Protein AF-A0A1Q4BHP4-F1 (afdb_monomer)

Mean predicted aligned error: 2.36 Å

Foldseek 3Di:
DLQVLLVVLVVDDLVRSLQSSLVVCVVPPDPVRLVVQVVCVVVVVPPHDPSSNSSSVVNVVVVVD

Nearest PDB structures (foldseek):
  6tg9-assembly1_D  TM=9.079E-01  e=1.879E-02  Rhodobacter capsulatus Y262

Secondary structure (DSSP, 8-state):
-HHHHHHHHTTS-HHHHHHHHHHHHHHHS-HHHHHHHHHHHHTT-TT--HHHHHHHHHHHHHTT-

Sequence (65 aa):
MANQIATFFRSQPEDQAIAGTADHIHSYWNKVMRRDIYAYMDQGGAGLDPLALKALEQLRANEKN

Structure (mmCIF, N/CA/C/O backbone):
data_AF-A0A1Q4BHP4-F1
#
_entry.id   AF-A0A1Q4BHP4-F1
#
loop_
_atom_site.group_PDB
_atom_site.id
_atom_site.type_symbol
_atom_site.label_atom_id
_atom_site.label_alt_id
_atom_site.label_comp_id
_atom_site.label_asym_id
_atom_site.label_entity_id
_atom_site.label_seq_id
_atom_site.pdbx_PDB_ins_code
_atom_site.Cartn_x
_atom_site.Cartn_y
_atom_site.Cartn_z
_atom_site.occupancy
_atom_site.B_iso_or_equiv
_atom_site.auth_seq_id
_atom_site.auth_comp_id
_atom_site.auth_asym_id
_atom_site.auth_atom_id
_atom_site.pdbx_PDB_model_num
ATOM 1 N N . MET A 1 1 ? 8.362 -1.799 -1.409 1.00 89.06 1 MET A N 1
ATOM 2 C CA . MET A 1 1 ? 7.839 -0.432 -1.198 1.00 89.06 1 MET A CA 1
ATOM 3 C C . MET A 1 1 ? 6.428 -0.433 -0.611 1.00 89.06 1 MET A C 1
ATOM 5 O O . MET A 1 1 ? 6.284 0.093 0.479 1.00 89.06 1 MET A O 1
ATOM 9 N N . ALA A 1 2 ? 5.418 -1.061 -1.234 1.00 94.94 2 ALA A N 1
ATOM 10 C CA . ALA A 1 2 ? 4.045 -1.106 -0.688 1.00 94.94 2 ALA A CA 1
ATOM 11 C C . ALA A 1 2 ? 3.981 -1.565 0.786 1.00 94.94 2 ALA A C 1
ATOM 13 O O . ALA A 1 2 ? 3.414 -0.870 1.621 1.00 94.94 2 ALA A O 1
ATOM 14 N N . ASN A 1 3 ? 4.680 -2.650 1.140 1.00 97.25 3 ASN A N 1
ATOM 15 C CA . ASN A 1 3 ? 4.752 -3.120 2.531 1.00 97.25 3 ASN A CA 1
ATOM 16 C C . ASN A 1 3 ? 5.399 -2.112 3.493 1.00 97.25 3 ASN A C 1
ATOM 18 O O . ASN A 1 3 ? 5.038 -2.066 4.658 1.00 97.25 3 ASN A O 1
ATOM 22 N N . GLN A 1 4 ? 6.362 -1.306 3.033 1.00 96.94 4 GLN A N 1
ATOM 23 C CA . GLN A 1 4 ? 7.002 -0.293 3.882 1.00 96.94 4 GLN A CA 1
ATOM 24 C C . GLN A 1 4 ? 6.042 0.862 4.166 1.00 96.94 4 GLN A C 1
ATOM 26 O O . GLN A 1 4 ? 5.995 1.347 5.292 1.00 96.94 4 GLN A O 1
ATOM 31 N N . ILE A 1 5 ? 5.249 1.252 3.164 1.00 97.19 5 ILE A N 1
ATOM 32 C CA . ILE A 1 5 ? 4.176 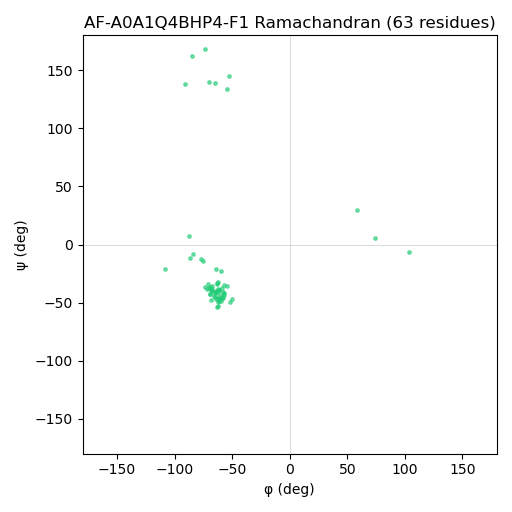2.237 3.324 1.00 97.19 5 ILE A CA 1
ATOM 33 C C . ILE A 1 5 ? 3.149 1.690 4.322 1.00 97.19 5 ILE A C 1
ATOM 35 O O . ILE A 1 5 ? 2.859 2.348 5.312 1.00 97.19 5 ILE A O 1
ATOM 39 N N . ALA A 1 6 ? 2.689 0.450 4.145 1.00 96.81 6 ALA A N 1
ATOM 40 C CA . ALA A 1 6 ? 1.768 -0.193 5.081 1.00 96.81 6 ALA A CA 1
ATOM 41 C C . ALA A 1 6 ? 2.326 -0.251 6.518 1.00 96.81 6 ALA A C 1
ATOM 43 O O . ALA A 1 6 ? 1.629 0.080 7.474 1.00 96.81 6 ALA A O 1
ATOM 44 N N . THR A 1 7 ? 3.606 -0.592 6.692 1.00 97.12 7 THR A N 1
ATOM 45 C CA . THR A 1 7 ? 4.257 -0.584 8.012 1.00 97.12 7 THR A CA 1
ATOM 46 C C . THR A 1 7 ? 4.222 0.791 8.679 1.00 97.12 7 THR A C 1
ATOM 48 O O . THR A 1 7 ? 4.016 0.854 9.888 1.00 97.12 7 THR A O 1
ATOM 51 N N . PHE A 1 8 ? 4.372 1.884 7.924 1.00 96.31 8 PHE A N 1
ATOM 52 C CA . PHE A 1 8 ? 4.267 3.242 8.470 1.00 96.31 8 PHE A CA 1
ATOM 53 C C . PHE A 1 8 ? 2.877 3.523 9.063 1.00 96.31 8 PHE A C 1
ATOM 55 O O . PHE A 1 8 ? 2.773 4.122 10.131 1.00 96.31 8 PHE A O 1
ATOM 62 N N . PHE A 1 9 ? 1.816 3.044 8.412 1.00 96.31 9 PHE A N 1
ATOM 63 C CA . PHE A 1 9 ? 0.434 3.256 8.850 1.00 96.31 9 PHE A CA 1
ATOM 64 C C . PHE A 1 9 ? -0.053 2.257 9.913 1.00 96.31 9 PHE A C 1
ATOM 66 O O . PHE A 1 9 ? -1.112 2.460 10.498 1.00 96.31 9 PHE A O 1
ATOM 73 N N . ARG A 1 10 ? 0.717 1.205 10.221 1.00 94.75 10 ARG A N 1
ATOM 74 C CA . ARG A 1 10 ? 0.306 0.092 11.101 1.00 94.75 10 ARG A CA 1
ATOM 75 C C . ARG A 1 10 ? -0.069 0.500 12.534 1.00 94.75 10 ARG A C 1
ATOM 77 O O . ARG A 1 10 ? -0.769 -0.250 13.204 1.00 94.75 10 ARG A O 1
ATOM 84 N N . SER A 1 11 ? 0.408 1.642 13.027 1.00 94.50 11 SER A N 1
ATOM 85 C CA . SER A 1 11 ? 0.052 2.148 14.363 1.00 94.50 11 SER A CA 1
ATOM 86 C C . SER A 1 11 ? -1.341 2.783 14.429 1.00 94.50 11 SER A C 1
ATOM 88 O O . SER A 1 11 ? -1.838 3.042 15.525 1.00 94.50 11 SER A O 1
ATOM 90 N N . GLN A 1 12 ? -1.962 3.053 13.280 1.00 95.50 12 GLN A N 1
ATOM 91 C CA 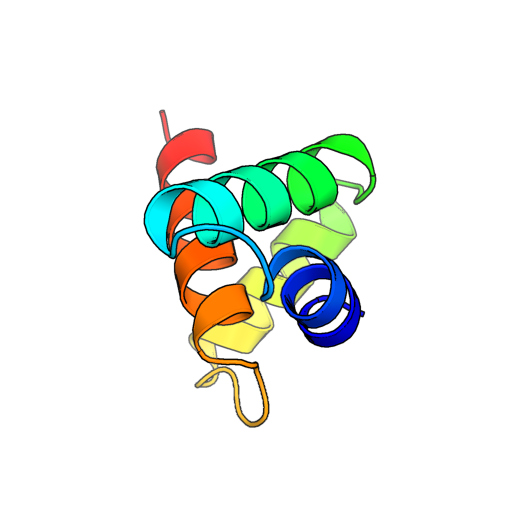. GLN A 1 12 ? -3.300 3.629 13.182 1.00 95.50 12 GLN A CA 1
ATOM 92 C C . GLN A 1 12 ? -4.376 2.531 13.262 1.00 95.50 12 GLN A C 1
ATOM 94 O O . GLN A 1 12 ? -4.073 1.356 13.034 1.00 95.50 12 GLN A O 1
ATOM 99 N N . PRO A 1 13 ? -5.642 2.885 13.559 1.00 97.50 13 PRO A N 1
ATOM 100 C CA . PRO A 1 13 ? -6.768 1.964 13.412 1.00 97.50 13 PRO A CA 1
ATOM 101 C C . PRO A 1 13 ? -6.807 1.351 12.008 1.00 97.50 13 PRO A C 1
ATOM 103 O O . PRO A 1 13 ? -6.493 2.040 11.040 1.00 97.50 13 PRO A O 1
ATOM 106 N N . GLU A 1 14 ? -7.215 0.084 11.891 1.00 95.12 14 GLU A N 1
ATOM 107 C CA . GLU A 1 14 ? -7.100 -0.689 10.642 1.00 95.12 14 GLU A CA 1
ATOM 108 C C . GLU A 1 14 ? -7.695 0.040 9.428 1.00 95.12 14 GLU A C 1
ATOM 110 O O . GLU A 1 14 ? -7.002 0.213 8.428 1.00 95.12 14 GLU A O 1
ATOM 115 N N . ASP A 1 15 ? -8.919 0.559 9.538 1.00 96.00 15 ASP A N 1
ATOM 116 C CA . ASP A 1 15 ? -9.579 1.274 8.439 1.00 96.00 15 ASP A CA 1
ATOM 117 C C . ASP A 1 15 ? -8.807 2.532 8.006 1.00 96.00 15 ASP A C 1
ATOM 119 O O . ASP A 1 15 ? -8.668 2.813 6.814 1.00 96.00 15 ASP A O 1
ATOM 123 N N . GLN A 1 16 ? -8.248 3.272 8.970 1.00 97.62 16 GLN A N 1
ATOM 124 C CA . GLN A 1 16 ? -7.422 4.452 8.690 1.00 97.62 16 GLN A CA 1
ATOM 125 C C . GLN A 1 16 ? -6.085 4.054 8.071 1.00 97.62 16 GLN A C 1
ATOM 127 O O . GLN A 1 16 ? -5.600 4.725 7.163 1.00 97.62 16 GLN A O 1
ATOM 132 N N . ALA A 1 17 ? -5.507 2.941 8.521 1.00 98.00 17 ALA A N 1
ATOM 133 C CA . ALA A 1 17 ? -4.250 2.442 8.002 1.00 98.00 17 ALA A CA 1
ATOM 134 C C . ALA A 1 17 ? -4.384 1.969 6.545 1.00 98.00 17 ALA A C 1
ATOM 136 O O . ALA A 1 17 ? -3.499 2.239 5.726 1.00 98.00 17 ALA A O 1
ATOM 137 N N . ILE A 1 18 ? -5.498 1.309 6.204 1.00 98.19 18 ILE A N 1
ATOM 138 C CA . ILE A 1 18 ? -5.827 0.900 4.832 1.00 98.19 18 ILE A CA 1
ATOM 139 C C . ILE A 1 18 ? -6.000 2.143 3.954 1.00 98.19 18 ILE A C 1
ATOM 141 O O . ILE A 1 18 ? -5.317 2.264 2.934 1.00 98.19 18 ILE A O 1
ATOM 145 N N . ALA A 1 19 ? -6.856 3.083 4.371 1.00 97.81 19 ALA A N 1
ATOM 146 C CA . ALA A 1 19 ? -7.126 4.304 3.617 1.00 97.81 19 ALA A CA 1
ATOM 147 C C . ALA A 1 19 ? -5.853 5.145 3.415 1.00 97.81 19 ALA A C 1
ATOM 149 O O . ALA A 1 19 ? -5.510 5.483 2.286 1.00 97.81 19 ALA A O 1
ATOM 150 N N . GLY A 1 20 ? -5.083 5.386 4.479 1.00 97.69 20 GLY A N 1
ATOM 151 C CA . GLY A 1 20 ? -3.835 6.148 4.413 1.00 97.69 20 GLY A CA 1
ATOM 152 C C . GLY A 1 20 ? -2.774 5.493 3.523 1.00 97.69 20 GLY A C 1
ATOM 153 O O . GLY A 1 20 ? -2.087 6.180 2.764 1.00 97.69 20 GLY A O 1
ATOM 154 N N . THR A 1 21 ? -2.673 4.160 3.546 1.00 98.25 21 THR A N 1
ATOM 155 C CA . THR A 1 21 ? -1.776 3.418 2.644 1.00 98.25 21 THR A CA 1
ATOM 156 C C . THR A 1 21 ? -2.212 3.565 1.185 1.00 98.25 21 THR A C 1
ATOM 158 O O . THR A 1 21 ? -1.371 3.826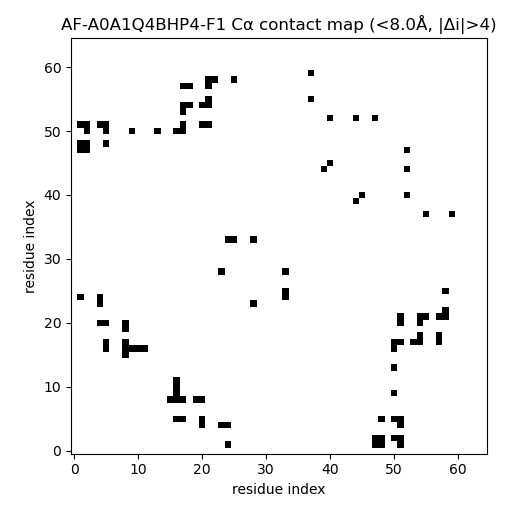 0.320 1.00 98.25 21 THR A O 1
ATOM 161 N N . ALA A 1 22 ? -3.512 3.429 0.904 1.00 98.12 22 ALA A N 1
ATOM 162 C CA . ALA A 1 22 ? -4.075 3.568 -0.438 1.00 98.12 22 ALA A CA 1
ATOM 163 C C . ALA A 1 22 ? -3.855 4.984 -0.993 1.00 98.12 22 ALA A C 1
ATOM 165 O O . ALA A 1 22 ? -3.351 5.139 -2.107 1.00 98.12 22 ALA A O 1
ATOM 166 N N . ASP A 1 23 ? -4.141 6.007 -0.187 1.00 97.94 23 ASP A N 1
ATOM 167 C CA . ASP A 1 23 ? -3.986 7.417 -0.549 1.00 97.94 23 ASP A CA 1
ATOM 168 C C . ASP A 1 23 ? -2.523 7.785 -0.807 1.00 97.94 23 ASP A C 1
ATOM 170 O O . ASP A 1 23 ? -2.210 8.497 -1.768 1.00 97.94 23 ASP A O 1
ATOM 174 N N . HIS A 1 24 ? -1.600 7.265 0.006 1.00 98.00 24 HIS A N 1
ATOM 175 C CA . HIS A 1 24 ? -0.170 7.472 -0.199 1.00 98.00 24 HIS A CA 1
ATOM 176 C C . HIS A 1 24 ? 0.297 6.838 -1.517 1.00 98.00 24 HIS A C 1
ATOM 178 O O . HIS A 1 24 ? 0.983 7.482 -2.312 1.00 98.00 24 HIS A O 1
ATOM 184 N N . ILE A 1 25 ? -0.102 5.594 -1.792 1.00 97.81 25 ILE A N 1
ATOM 185 C CA . ILE A 1 25 ? 0.226 4.933 -3.061 1.00 97.81 25 ILE A CA 1
ATOM 186 C C . ILE A 1 25 ? -0.362 5.725 -4.235 1.00 97.81 25 ILE A C 1
ATOM 188 O O . ILE A 1 25 ? 0.353 6.005 -5.192 1.00 97.81 25 ILE A O 1
ATOM 192 N N . HIS A 1 26 ? -1.622 6.153 -4.159 1.00 97.25 26 HIS A N 1
ATOM 193 C CA . HIS A 1 26 ? -2.255 6.943 -5.216 1.00 97.25 26 HIS A CA 1
ATOM 194 C C . HIS A 1 26 ? -1.520 8.261 -5.500 1.00 97.25 26 HIS A C 1
ATOM 196 O O . HIS A 1 26 ? -1.306 8.613 -6.662 1.00 97.25 26 HIS A O 1
ATOM 202 N N . SER A 1 27 ? -1.121 8.965 -4.438 1.00 97.31 27 SER A N 1
ATOM 203 C CA . S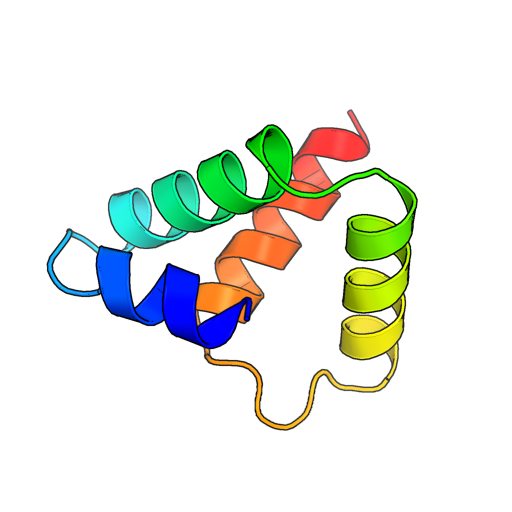ER A 1 27 ? -0.524 10.301 -4.518 1.00 97.31 27 SER A CA 1
ATOM 204 C C . SER A 1 27 ? 0.914 10.283 -5.032 1.00 97.31 27 SER A C 1
ATOM 206 O O . SER A 1 27 ? 1.317 11.192 -5.756 1.00 97.31 27 SER A O 1
ATOM 208 N N . TYR A 1 28 ? 1.696 9.263 -4.664 1.00 97.56 28 TYR A N 1
ATOM 209 C CA . TYR A 1 28 ? 3.136 9.239 -4.938 1.00 97.56 28 TYR A CA 1
ATOM 210 C C . TYR A 1 28 ? 3.553 8.246 -6.022 1.00 97.56 28 TYR A C 1
ATOM 212 O O . TYR A 1 28 ? 4.628 8.399 -6.603 1.00 97.56 28 TYR A O 1
ATOM 220 N N . TRP A 1 29 ? 2.745 7.227 -6.318 1.00 97.56 29 TRP A N 1
ATOM 221 C CA . TRP A 1 29 ? 3.066 6.283 -7.385 1.00 97.56 29 TRP A CA 1
ATOM 222 C C . TRP A 1 29 ? 2.467 6.757 -8.696 1.00 97.56 29 TRP A C 1
ATOM 224 O O . TRP A 1 29 ? 1.312 7.168 -8.761 1.00 97.56 29 TRP A O 1
ATOM 234 N N . ASN A 1 30 ? 3.230 6.641 -9.777 1.00 97.00 30 ASN A N 1
ATOM 235 C CA . ASN A 1 30 ? 2.699 6.901 -11.108 1.00 97.00 30 ASN A CA 1
ATOM 236 C C . ASN A 1 30 ? 1.771 5.758 -11.579 1.00 97.00 30 ASN A C 1
ATOM 238 O O . ASN A 1 30 ? 1.738 4.667 -11.004 1.00 97.00 30 ASN A O 1
ATOM 242 N N . LYS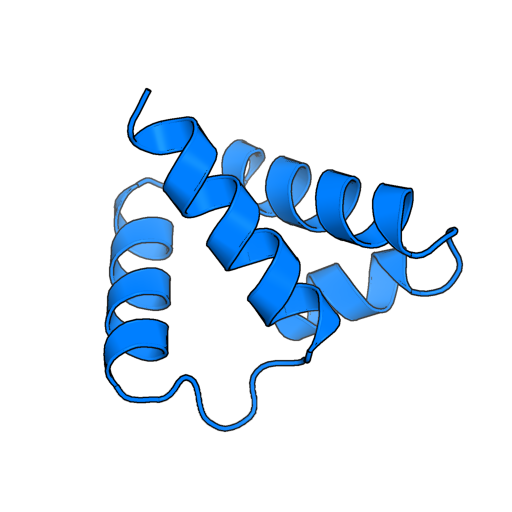 A 1 31 ? 1.035 5.995 -12.673 1.00 95.44 31 LYS A N 1
ATOM 243 C CA . LYS A 1 31 ? 0.083 5.022 -13.242 1.00 95.44 31 LYS A CA 1
ATOM 244 C C . LYS A 1 31 ? 0.724 3.674 -13.601 1.00 95.44 31 LYS A C 1
ATOM 246 O O . LYS A 1 31 ? 0.077 2.642 -13.459 1.00 95.44 31 LYS A O 1
ATOM 251 N N . VAL A 1 32 ? 1.978 3.676 -14.059 1.00 96.81 32 VAL A N 1
ATOM 252 C CA . VAL A 1 32 ? 2.697 2.450 -14.442 1.00 96.81 32 VAL A CA 1
ATOM 253 C C . VAL A 1 32 ? 2.985 1.600 -13.208 1.00 96.81 32 VAL A C 1
ATOM 255 O O . VAL A 1 32 ? 2.629 0.430 -13.189 1.00 96.81 32 VAL A O 1
ATOM 258 N N . MET A 1 33 ? 3.512 2.202 -12.141 1.00 97.44 33 MET A N 1
ATOM 259 C CA . MET A 1 33 ? 3.772 1.512 -10.875 1.00 97.44 33 MET A CA 1
ATOM 260 C C . MET A 1 33 ? 2.498 0.893 -10.288 1.00 97.44 33 MET A C 1
ATOM 262 O O . MET A 1 33 ? 2.533 -0.238 -9.807 1.00 97.44 33 MET A O 1
ATOM 266 N N . ARG A 1 34 ? 1.367 1.611 -10.353 1.00 97.25 34 ARG A N 1
ATOM 267 C CA . ARG A 1 34 ? 0.070 1.092 -9.888 1.00 97.25 34 ARG A CA 1
ATOM 268 C C . ARG A 1 34 ? -0.421 -0.081 -10.735 1.00 97.25 34 ARG A C 1
ATOM 270 O O . ARG A 1 34 ? -0.806 -1.113 -10.199 1.00 97.25 34 ARG A O 1
ATOM 277 N N . ARG A 1 35 ? -0.326 0.024 -12.061 1.00 96.25 35 ARG A N 1
ATOM 278 C CA . ARG A 1 35 ? -0.640 -1.093 -12.962 1.00 96.25 35 ARG A CA 1
ATOM 279 C C . ARG A 1 35 ? 0.221 -2.321 -12.658 1.00 96.25 35 ARG A C 1
ATOM 281 O O . ARG A 1 35 ? -0.307 -3.427 -12.593 1.00 96.25 35 ARG A O 1
ATOM 288 N N . ASP A 1 36 ? 1.521 -2.130 -12.472 1.00 96.94 36 ASP A N 1
ATOM 28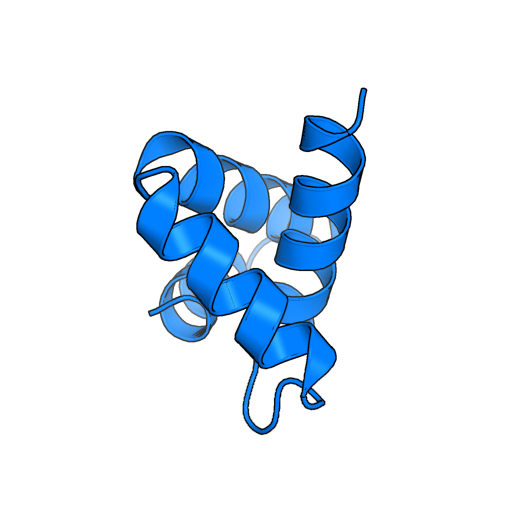9 C CA . ASP A 1 36 ? 2.462 -3.230 -12.272 1.00 96.94 36 ASP A CA 1
ATOM 290 C C . ASP A 1 36 ? 2.212 -3.941 -10.930 1.00 96.94 36 ASP A C 1
ATOM 292 O O . ASP A 1 36 ? 2.242 -5.171 -10.873 1.00 96.94 36 ASP A O 1
ATOM 296 N N . ILE A 1 37 ? 1.872 -3.205 -9.862 1.00 96.94 37 ILE A N 1
ATOM 297 C CA . ILE A 1 37 ? 1.512 -3.834 -8.581 1.00 96.94 37 ILE A CA 1
ATOM 298 C C . ILE A 1 37 ? 0.158 -4.547 -8.638 1.00 96.94 37 ILE A C 1
ATOM 300 O O . ILE A 1 37 ? 0.023 -5.614 -8.047 1.00 96.94 37 ILE A O 1
ATOM 304 N N . TYR A 1 38 ? -0.820 -4.044 -9.399 1.00 96.94 38 TYR A N 1
ATOM 305 C CA . TYR A 1 38 ? -2.070 -4.778 -9.623 1.00 96.94 38 TYR A CA 1
ATOM 306 C C . TYR A 1 38 ? -1.839 -6.071 -10.404 1.00 96.94 38 TYR A C 1
ATOM 308 O O . TYR A 1 38 ? -2.385 -7.107 -10.038 1.00 96.94 38 TYR A O 1
ATOM 316 N N . ALA A 1 39 ? -0.981 -6.043 -11.426 1.00 96.56 39 ALA A N 1
ATOM 317 C CA . ALA A 1 39 ? -0.603 -7.250 -12.155 1.00 96.56 39 ALA A CA 1
ATOM 318 C C . ALA A 1 39 ? 0.135 -8.259 -11.257 1.00 96.56 39 ALA A C 1
ATOM 320 O O . ALA A 1 39 ? -0.013 -9.467 -11.436 1.00 96.56 39 ALA A O 1
ATOM 321 N N . TYR A 1 40 ? 0.914 -7.782 -10.282 1.00 96.06 40 TYR A N 1
ATOM 322 C CA . TYR A 1 40 ? 1.540 -8.636 -9.273 1.00 96.06 40 TYR A CA 1
ATOM 323 C C . TYR A 1 40 ? 0.512 -9.254 -8.310 1.00 96.06 40 TYR A C 1
ATOM 325 O O . TYR A 1 40 ? 0.615 -10.434 -7.973 1.00 96.06 40 TYR A O 1
ATOM 333 N N . MET A 1 41 ? -0.511 -8.496 -7.903 1.00 96.00 41 MET A N 1
ATOM 334 C CA . MET A 1 41 ? -1.627 -9.024 -7.106 1.00 96.00 41 MET A CA 1
ATOM 335 C C . MET A 1 41 ? -2.403 -10.104 -7.861 1.00 96.00 41 MET A C 1
ATOM 337 O O . MET A 1 41 ? -2.712 -11.140 -7.282 1.00 96.00 41 MET A O 1
ATOM 341 N N . ASP A 1 42 ? -2.653 -9.902 -9.158 1.00 94.44 42 ASP A N 1
ATOM 342 C CA . ASP A 1 42 ? -3.347 -10.878 -10.009 1.00 94.44 42 ASP A CA 1
ATOM 343 C C . ASP A 1 42 ? -2.548 -12.198 -10.155 1.00 94.44 42 ASP A C 1
ATOM 345 O O . ASP A 1 42 ? -3.127 -13.248 -10.424 1.00 94.44 42 ASP A O 1
ATOM 349 N N . GLN A 1 43 ? -1.231 -12.177 -9.909 1.00 94.69 43 GLN A N 1
ATOM 350 C CA . GLN A 1 43 ? -0.355 -13.361 -9.844 1.00 94.69 43 GLN A CA 1
ATOM 351 C C . GLN A 1 43 ? -0.292 -14.005 -8.443 1.00 94.69 43 GLN A C 1
ATOM 353 O O . GLN A 1 43 ? 0.509 -14.908 -8.206 1.00 94.69 43 GLN A O 1
ATOM 358 N N . GLY A 1 44 ? -1.121 -13.545 -7.505 1.00 89.56 44 GLY A N 1
ATOM 359 C CA . GLY A 1 44 ? -1.210 -14.055 -6.136 1.00 89.56 44 GLY A CA 1
ATOM 360 C C . GLY A 1 44 ? -0.546 -13.167 -5.083 1.00 89.56 44 GLY A C 1
ATOM 361 O O . GLY A 1 44 ? -0.684 -13.449 -3.896 1.00 89.56 44 GLY A O 1
ATOM 362 N N . GLY A 1 45 ? 0.158 -12.097 -5.477 1.00 90.88 45 GLY A N 1
ATOM 363 C CA . GLY A 1 45 ? 0.634 -11.068 -4.545 1.00 90.88 45 GLY A CA 1
ATOM 364 C C . GLY A 1 45 ? 1.554 -11.581 -3.431 1.00 90.88 45 GLY A C 1
ATOM 365 O O . GLY A 1 45 ? 1.550 -11.030 -2.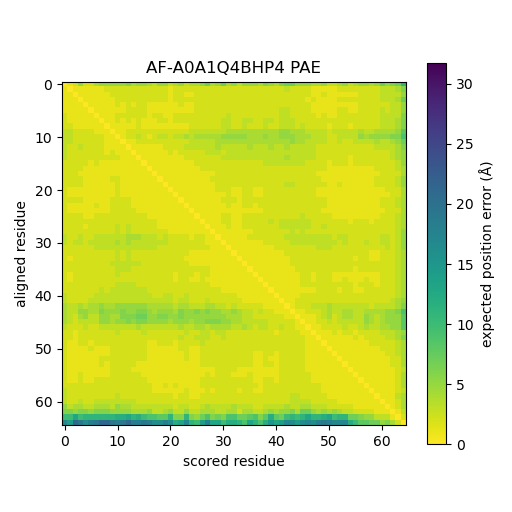330 1.00 90.88 45 GLY A O 1
ATOM 366 N N . ALA A 1 46 ? 2.321 -12.645 -3.683 1.00 93.56 46 ALA A N 1
ATOM 367 C CA . ALA A 1 46 ? 3.114 -13.316 -2.657 1.00 93.56 46 ALA A CA 1
ATOM 368 C C . ALA A 1 46 ? 4.045 -12.338 -1.914 1.00 93.56 46 ALA A C 1
ATOM 370 O O . ALA A 1 46 ? 4.730 -11.513 -2.519 1.00 93.56 46 ALA A O 1
ATOM 371 N N . GLY A 1 47 ? 4.071 -12.414 -0.584 1.00 94.19 47 GLY A N 1
ATOM 372 C CA . GLY A 1 47 ? 4.907 -11.539 0.241 1.00 94.19 47 GLY A CA 1
ATOM 373 C C . GLY A 1 47 ? 4.412 -10.094 0.366 1.00 94.19 47 GLY A C 1
ATOM 374 O O . GLY A 1 47 ? 5.111 -9.289 0.982 1.00 94.19 47 GLY A O 1
ATOM 375 N N . L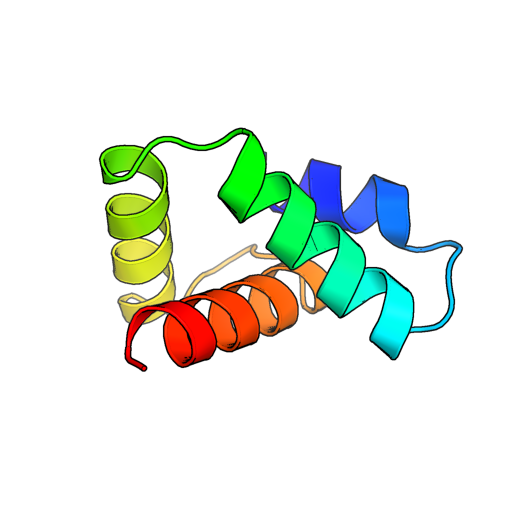EU A 1 48 ? 3.236 -9.742 -0.167 1.00 96.31 48 LEU A N 1
ATOM 376 C CA . LEU A 1 48 ? 2.571 -8.494 0.205 1.00 96.31 48 LEU A CA 1
ATOM 377 C C . LEU A 1 48 ? 2.049 -8.571 1.635 1.00 96.31 48 LEU A C 1
ATOM 379 O O . LEU A 1 48 ? 1.525 -9.588 2.085 1.00 96.31 48 LEU A O 1
ATOM 383 N N . ASP A 1 49 ? 2.198 -7.460 2.341 1.00 96.00 49 ASP A N 1
ATOM 384 C CA . ASP A 1 49 ? 1.610 -7.298 3.656 1.00 96.00 49 ASP A CA 1
ATOM 385 C C . ASP A 1 49 ? 0.074 -7.301 3.546 1.00 96.00 49 ASP A C 1
ATOM 387 O O . ASP A 1 49 ? -0.448 -6.655 2.633 1.00 96.00 49 AS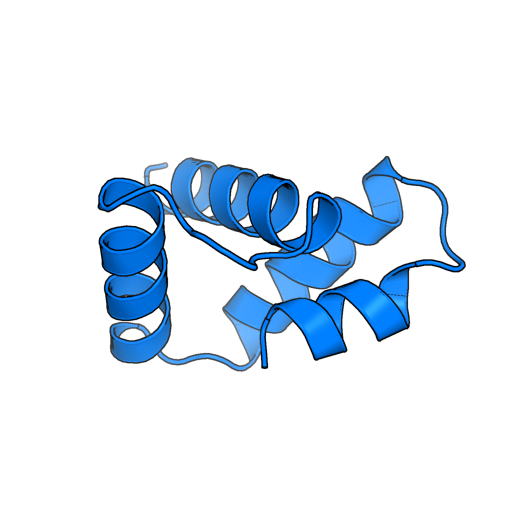P A O 1
ATOM 391 N N . PRO A 1 50 ? -0.672 -7.954 4.457 1.00 95.69 50 PRO A N 1
ATOM 392 C CA . PRO A 1 50 ? -2.134 -7.950 4.411 1.00 95.69 50 PRO A CA 1
ATOM 393 C C . PRO A 1 50 ? -2.745 -6.543 4.389 1.00 95.69 50 PRO A C 1
ATOM 395 O O . PRO A 1 50 ? -3.737 -6.318 3.700 1.00 95.69 50 PRO A O 1
ATOM 398 N N . LEU A 1 51 ? -2.137 -5.581 5.093 1.00 96.75 51 LEU A N 1
ATOM 399 C CA . LEU A 1 51 ? -2.582 -4.189 5.085 1.00 96.75 51 LEU A CA 1
ATOM 400 C C . LEU A 1 51 ? -2.325 -3.534 3.720 1.00 96.75 51 LEU A C 1
ATOM 402 O O . LEU A 1 51 ? -3.193 -2.844 3.190 1.00 96.75 51 LEU A O 1
ATOM 406 N N . ALA A 1 52 ? -1.155 -3.791 3.124 1.00 97.44 52 ALA A N 1
ATOM 407 C CA . ALA A 1 52 ? -0.831 -3.308 1.783 1.00 97.44 52 ALA A CA 1
ATOM 408 C C . ALA A 1 52 ? -1.776 -3.901 0.731 1.00 97.44 52 ALA A C 1
ATOM 410 O O . ALA A 1 52 ? -2.205 -3.186 -0.171 1.00 97.44 52 ALA A O 1
ATOM 411 N N . LEU A 1 53 ? -2.120 -5.185 0.857 1.00 97.12 53 LEU A N 1
ATOM 412 C CA . LEU A 1 53 ? -3.033 -5.868 -0.052 1.00 97.12 53 LEU A CA 1
ATOM 413 C C . LEU A 1 53 ? -4.426 -5.228 -0.013 1.00 97.12 53 LEU A C 1
ATOM 415 O O . LEU A 1 53 ? -4.902 -4.779 -1.052 1.00 97.12 53 LEU A O 1
ATOM 419 N N . LYS A 1 54 ? -5.020 -5.081 1.180 1.00 97.25 54 LYS A N 1
ATOM 420 C CA . LYS A 1 54 ? -6.327 -4.421 1.356 1.00 97.25 54 LYS A CA 1
ATOM 421 C C . LYS A 1 54 ? -6.328 -2.988 0.816 1.00 97.25 54 LYS A C 1
ATOM 423 O O . LYS A 1 54 ? -7.271 -2.571 0.148 1.00 97.25 54 LYS A O 1
ATOM 428 N N . ALA A 1 55 ? -5.256 -2.235 1.062 1.00 97.94 55 ALA A N 1
ATOM 429 C CA . ALA A 1 55 ? -5.123 -0.867 0.566 1.00 97.94 55 ALA A CA 1
ATOM 430 C C . ALA A 1 55 ? -5.063 -0.805 -0.968 1.00 97.94 55 ALA A C 1
ATOM 432 O O . ALA A 1 55 ? -5.690 0.052 -1.589 1.00 97.94 55 ALA A O 1
ATOM 433 N N . LEU A 1 56 ? -4.335 -1.730 -1.599 1.00 97.75 56 LEU A N 1
ATOM 434 C CA . LEU A 1 56 ? -4.262 -1.822 -3.055 1.00 97.75 56 LEU A CA 1
ATOM 435 C C . LEU A 1 56 ? -5.588 -2.283 -3.677 1.00 97.75 56 LEU A C 1
ATOM 437 O O . LEU A 1 56 ? -5.951 -1.784 -4.741 1.00 97.75 56 LEU A O 1
ATOM 441 N N . GLU A 1 57 ? -6.320 -3.188 -3.022 1.00 96.88 57 GLU A N 1
ATOM 442 C CA . GLU A 1 57 ? -7.673 -3.595 -3.425 1.00 96.88 57 GLU A CA 1
ATOM 443 C C . GLU A 1 57 ? -8.640 -2.408 -3.390 1.00 96.88 57 GLU A C 1
ATOM 445 O O . GLU A 1 57 ? -9.321 -2.144 -4.385 1.00 96.88 57 GLU A O 1
ATOM 450 N N . GLN A 1 58 ? -8.640 -1.646 -2.291 1.00 97.12 58 GLN A N 1
ATOM 451 C CA . GLN A 1 58 ? -9.433 -0.424 -2.154 1.00 97.12 58 GLN A CA 1
ATOM 452 C C . GLN A 1 58 ? -9.066 0.601 -3.231 1.00 97.12 58 GLN A C 1
ATOM 454 O O . GLN A 1 58 ? -9.949 1.151 -3.888 1.00 97.12 58 GLN A O 1
ATOM 459 N N . LEU A 1 59 ? -7.770 0.828 -3.466 1.00 96.94 59 LEU A N 1
ATOM 460 C CA . LEU A 1 59 ? -7.329 1.764 -4.494 1.00 96.94 59 LEU A CA 1
ATOM 461 C C . LEU A 1 59 ? -7.791 1.330 -5.893 1.00 96.94 59 LEU A C 1
ATOM 463 O O . LEU A 1 59 ? -8.332 2.143 -6.638 1.00 96.94 59 LEU A O 1
ATOM 467 N N . ARG A 1 60 ? -7.643 0.043 -6.235 1.00 96.19 60 ARG A N 1
ATOM 468 C CA . ARG A 1 60 ? -8.080 -0.503 -7.531 1.00 96.19 60 ARG A CA 1
ATOM 469 C C . ARG A 1 60 ? -9.594 -0.396 -7.720 1.00 96.19 60 ARG A C 1
ATOM 471 O O . ARG A 1 60 ? -10.043 -0.240 -8.853 1.00 96.19 60 ARG A O 1
ATOM 478 N N . ALA A 1 61 ? -10.380 -0.516 -6.650 1.00 95.25 61 ALA A N 1
ATOM 479 C CA . ALA A 1 61 ? -11.826 -0.320 -6.700 1.00 95.25 61 ALA A CA 1
ATOM 480 C C . ALA A 1 61 ? -12.186 1.154 -6.945 1.00 95.25 61 ALA A C 1
ATOM 482 O O . ALA A 1 61 ? -13.027 1.439 -7.794 1.00 95.25 61 ALA A O 1
ATOM 483 N N . ASN A 1 62 ? -11.499 2.080 -6.272 1.00 92.75 62 ASN A N 1
ATOM 484 C CA . ASN A 1 62 ? -11.735 3.517 -6.409 1.00 92.75 62 ASN A CA 1
ATOM 485 C C . ASN A 1 62 ? -11.349 4.063 -7.791 1.00 92.75 62 ASN A C 1
ATOM 487 O O . ASN A 1 62 ? -12.033 4.940 -8.298 1.00 92.75 62 ASN A O 1
ATOM 491 N N . GLU A 1 63 ? -10.291 3.543 -8.420 1.00 89.31 63 GLU A N 1
ATOM 492 C CA . GLU A 1 63 ? -9.867 3.968 -9.766 1.00 89.31 63 GLU A CA 1
ATOM 493 C C . GLU A 1 63 ? -10.751 3.435 -10.905 1.00 89.31 63 GLU A C 1
ATOM 495 O O . GLU A 1 63 ? -10.618 3.876 -12.047 1.00 89.31 63 GLU A O 1
ATOM 500 N N . LYS A 1 64 ? -11.603 2.441 -10.629 1.00 76.25 64 LYS A N 1
ATOM 501 C CA . LYS A 1 64 ? -12.556 1.892 -11.607 1.00 76.25 64 LYS A CA 1
ATOM 502 C C . LYS A 1 64 ? -13.879 2.666 -11.661 1.00 76.25 64 LYS A C 1
ATOM 504 O O . LYS A 1 64 ? -14.655 2.408 -12.581 1.00 76.25 64 LYS A O 1
ATOM 509 N N . ASN A 1 65 ? -14.121 3.557 -10.700 1.00 54.62 65 ASN A N 1
ATOM 510 C CA . ASN A 1 65 ? -15.245 4.498 -10.677 1.00 54.62 65 ASN A CA 1
ATOM 511 C C . ASN A 1 65 ? -14.850 5.833 -11.314 1.00 54.62 65 ASN A C 1
ATOM 513 O O . ASN A 1 65 ? -15.755 6.473 -11.892 1.00 54.62 65 ASN A O 1
#

Solvent-accessible surface area (backbone atoms only — not comparable to full-atom values): 3630 Å² total; per-residue (Å²): 106,65,47,59,50,24,57,70,31,61,88,46,60,67,73,58,20,25,51,53,34,24,52,49,47,62,76,73,45,54,74,65,59,51,50,52,51,50,56,40,44,77,74,66,37,79,90,58,36,72,57,29,48,53,9,51,52,53,42,58,56,61,74,73,107

Radius of gyration: 10.74 Å; Cα contacts (8 Å, |Δi|>4): 56; chains: 1; bounding box: 23×24×29 Å

pLDDT: mean 95.21, std 5.99, range [54.62, 98.25]